Protein AF-A0A962NZP4-F1 (afdb_monomer_lite)

Sequence (155 aa):
MLINTSFAESTLFRHIELKGGISLDIPSHWNILSQASKDNIVTASESIYGTDNIIREKLLAVNATPNPTGAMISIAINGSSEFSQTDLKKATDADLKGVEKDVLNELRRLQDSGGVTVIKMQSARVERLNNKYALVLSYTRKGVNNPEIPWQVEL

Foldseek 3Di:
DDDPPPPPDDLQWDKDAWPPRDIDTDGNQWDKDDPVVQVVVVVVVCLQVPPPPWPKAWGTWIADPPPPHGDIDTDIDTPDDPDDQVCLVVDDQVNQVVVQVVVVVSQVVSVVSVGWAFPDWDGWHWDADPNTTDIKTWTWTADPVHRVDIDIDID

pLDDT: mean 85.95, std 14.17, range [36.06, 97.62]

Secondary structure (DSSP, 8-state):
----------TTEEEEEEGGGEEEEEETTSEEPPHHHHHHHHHHHHHHH---S--EEEEEEEE-SSSSTT-EEEEEEES--SS-HHHHHH--HHHHHHHHHHHHHHHHHGGGGT---EEEEPPPEEEEETTEEEEE-EEEE--SS-TTS-EEEE-

Radius of gyration: 18.53 Å; chains: 1; bounding box: 40×67×39 Å

Structure (mmCIF, N/CA/C/O backbone):
data_AF-A0A962NZP4-F1
#
_entry.id   AF-A0A962NZP4-F1
#
loop_
_atom_site.group_PDB
_atom_site.id
_atom_site.type_symbol
_atom_site.label_atom_id
_atom_site.label_alt_id
_atom_site.label_comp_id
_atom_site.label_asym_id
_atom_site.label_entity_id
_atom_site.label_seq_id
_atom_site.pdbx_PDB_ins_code
_atom_site.Cartn_x
_atom_site.Cartn_y
_atom_site.Cartn_z
_atom_site.occupancy
_atom_site.B_iso_or_equiv
_atom_site.auth_seq_id
_atom_site.auth_comp_id
_atom_site.auth_asym_id
_atom_site.auth_atom_id
_atom_site.pdbx_PDB_model_num
ATOM 1 N N . MET A 1 1 ? 12.854 -50.871 13.410 1.00 38.03 1 MET A N 1
ATOM 2 C CA . MET A 1 1 ? 13.687 -49.682 13.142 1.00 38.03 1 MET A CA 1
ATOM 3 C C . MET A 1 1 ? 12.725 -48.574 12.739 1.00 38.03 1 MET A C 1
ATOM 5 O O . MET A 1 1 ? 12.118 -48.676 11.683 1.00 38.03 1 MET A O 1
ATOM 9 N N . LEU A 1 2 ? 12.437 -47.643 13.652 1.00 36.06 2 LEU A N 1
ATOM 10 C CA . LEU A 1 2 ? 11.481 -46.555 13.428 1.00 36.06 2 LEU A CA 1
ATOM 11 C C . LEU A 1 2 ? 12.143 -45.511 12.529 1.00 36.06 2 LEU A C 1
ATOM 13 O O . LEU A 1 2 ? 13.206 -44.991 12.861 1.00 36.06 2 LEU A O 1
ATOM 17 N N . ILE A 1 3 ? 11.540 -45.263 11.371 1.00 41.66 3 ILE A N 1
ATOM 18 C CA . ILE A 1 3 ? 12.002 -44.268 10.410 1.00 41.66 3 ILE A CA 1
ATOM 19 C C . ILE A 1 3 ? 11.464 -42.925 10.909 1.00 41.66 3 ILE A C 1
ATOM 21 O O . ILE A 1 3 ? 10.280 -42.636 10.761 1.00 41.66 3 ILE A O 1
ATOM 25 N N . ASN A 1 4 ? 12.317 -42.125 11.548 1.00 46.81 4 ASN A N 1
ATOM 26 C CA . ASN A 1 4 ? 12.016 -40.723 11.825 1.00 46.81 4 ASN A CA 1
ATOM 27 C C . ASN A 1 4 ? 12.084 -39.948 10.503 1.00 46.81 4 ASN A C 1
ATOM 29 O O . ASN A 1 4 ? 13.116 -39.382 10.150 1.00 46.81 4 ASN A O 1
ATOM 33 N N . THR A 1 5 ? 10.988 -39.922 9.752 1.00 47.62 5 THR A N 1
ATOM 34 C CA . THR A 1 5 ? 10.771 -38.896 8.728 1.00 47.62 5 THR A CA 1
ATOM 35 C C . THR A 1 5 ? 10.468 -37.578 9.430 1.00 47.62 5 THR A C 1
ATOM 37 O O . THR A 1 5 ? 9.313 -37.261 9.704 1.00 47.62 5 THR A O 1
ATOM 40 N N . SER A 1 6 ? 11.512 -36.806 9.745 1.00 44.16 6 SER A N 1
ATOM 41 C CA . SER A 1 6 ? 11.347 -35.371 9.968 1.00 44.16 6 SER A CA 1
ATOM 42 C C . SER A 1 6 ? 10.932 -34.752 8.635 1.00 44.16 6 SER A C 1
ATOM 44 O O . SER A 1 6 ? 11.742 -34.651 7.710 1.00 44.16 6 SER A O 1
ATOM 46 N N . PHE A 1 7 ? 9.665 -34.374 8.503 1.00 46.66 7 PHE A N 1
ATOM 47 C CA . PHE A 1 7 ? 9.260 -33.464 7.441 1.00 46.66 7 PHE A CA 1
ATOM 48 C C . PHE A 1 7 ? 10.000 -32.149 7.690 1.00 46.66 7 PHE A C 1
ATOM 50 O O . PHE A 1 7 ? 9.802 -31.525 8.729 1.00 46.66 7 PHE A O 1
ATOM 57 N N . ALA A 1 8 ? 10.914 -31.785 6.790 1.00 47.44 8 ALA A N 1
ATOM 58 C CA . ALA A 1 8 ? 11.586 -30.497 6.837 1.00 47.44 8 ALA A CA 1
ATOM 59 C C . ALA A 1 8 ? 10.518 -29.395 6.866 1.00 47.44 8 ALA A C 1
ATOM 61 O O . ALA A 1 8 ? 9.667 -29.336 5.974 1.00 47.44 8 ALA A O 1
ATOM 62 N N . GLU A 1 9 ? 10.545 -28.558 7.904 1.00 49.62 9 GLU A N 1
ATOM 63 C CA . GLU A 1 9 ? 9.765 -27.325 7.953 1.00 49.62 9 GLU A CA 1
ATOM 64 C C . GLU A 1 9 ? 9.990 -26.548 6.655 1.00 49.62 9 GLU A C 1
ATOM 66 O O . GLU A 1 9 ? 11.109 -26.435 6.149 1.00 49.62 9 GLU A O 1
ATOM 71 N N . SER A 1 10 ? 8.897 -26.085 6.057 1.00 49.78 10 SER A N 1
ATOM 72 C CA . SER A 1 10 ? 8.896 -25.562 4.701 1.00 49.78 10 SER A CA 1
ATOM 73 C C . SER A 1 10 ? 9.863 -24.383 4.557 1.00 49.78 10 SER A C 1
ATOM 75 O O . SER A 1 10 ? 9.598 -23.293 5.058 1.00 49.78 10 SER A O 1
ATOM 77 N N . THR A 1 11 ? 10.926 -24.545 3.769 1.00 65.44 11 THR A N 1
ATOM 78 C CA . THR A 1 11 ? 11.858 -23.476 3.361 1.00 65.44 11 THR A CA 1
ATOM 79 C C . THR A 1 11 ? 11.221 -22.457 2.402 1.00 65.44 11 THR A C 1
ATOM 81 O O . THR A 1 11 ? 11.924 -21.769 1.661 1.00 65.44 11 THR A O 1
ATOM 84 N N . LEU A 1 12 ? 9.888 -22.393 2.337 1.00 87.75 12 LEU A N 1
ATOM 85 C CA . LEU A 1 12 ? 9.132 -21.605 1.362 1.00 87.75 12 LEU A CA 1
ATOM 86 C C . LEU A 1 12 ? 9.158 -20.114 1.685 1.00 87.75 12 LEU A C 1
ATOM 88 O O . LEU A 1 12 ? 9.176 -19.298 0.762 1.00 87.75 12 LEU A O 1
ATOM 92 N N . PHE A 1 13 ? 9.221 -19.783 2.972 1.00 91.50 13 PHE A N 1
ATOM 93 C CA . PHE A 1 13 ? 9.300 -18.420 3.469 1.00 91.50 13 PHE A CA 1
ATOM 94 C C . PHE A 1 13 ? 10.496 -18.259 4.403 1.00 91.50 13 PHE A C 1
ATOM 96 O O . PHE A 1 13 ? 10.894 -19.199 5.091 1.00 91.50 13 PHE A O 1
ATOM 103 N N . ARG A 1 14 ? 11.065 -17.055 4.418 1.00 93.06 14 ARG A N 1
ATOM 104 C CA . ARG A 1 14 ? 12.082 -16.636 5.377 1.00 93.06 14 ARG A CA 1
ATOM 105 C C . ARG A 1 14 ? 11.565 -15.452 6.177 1.00 93.06 14 ARG A C 1
ATOM 107 O O . ARG A 1 14 ? 10.978 -14.527 5.608 1.00 93.06 14 ARG A O 1
ATOM 114 N N . HIS A 1 15 ? 11.844 -15.487 7.470 1.00 94.69 15 HIS A N 1
ATOM 115 C CA . HIS A 1 15 ? 11.498 -14.418 8.387 1.00 94.69 15 HIS A CA 1
ATOM 116 C C . HIS A 1 15 ? 12.446 -13.231 8.220 1.00 94.69 15 HIS A C 1
ATOM 118 O O . HIS A 1 15 ? 13.662 -13.412 8.112 1.00 94.69 15 HIS A O 1
ATOM 124 N N . ILE A 1 16 ? 11.895 -12.021 8.204 1.00 94.50 16 ILE A N 1
ATOM 125 C CA . ILE A 1 16 ? 12.645 -10.769 8.168 1.00 94.50 16 ILE A CA 1
ATOM 126 C C . ILE A 1 16 ? 12.188 -9.898 9.327 1.00 94.50 16 ILE A C 1
ATOM 128 O O . ILE A 1 16 ? 11.008 -9.569 9.447 1.00 94.50 16 ILE A O 1
ATOM 132 N N . GLU A 1 17 ? 13.154 -9.464 10.127 1.00 94.56 17 GLU A N 1
ATOM 133 C CA . GLU A 1 17 ? 12.965 -8.438 11.143 1.00 94.56 17 GLU A CA 1
ATOM 134 C C . GLU A 1 17 ? 13.473 -7.098 10.615 1.00 94.56 17 GLU A C 1
ATOM 136 O O . GLU A 1 17 ? 14.559 -6.987 10.041 1.00 94.56 17 GLU A O 1
ATOM 141 N N . LEU A 1 18 ? 12.665 -6.064 10.800 1.00 92.38 18 LEU A N 1
ATOM 142 C CA . LEU A 1 18 ? 12.958 -4.692 10.430 1.00 92.38 18 LEU A CA 1
ATOM 143 C C . LEU A 1 18 ? 12.925 -3.816 11.682 1.00 92.38 18 LEU A C 1
ATOM 145 O O . LEU A 1 18 ? 12.390 -4.168 12.737 1.00 92.38 18 LEU A O 1
ATOM 149 N N . LYS A 1 19 ? 13.486 -2.615 11.561 1.00 88.31 19 LYS A N 1
ATOM 150 C CA . LYS A 1 19 ? 13.445 -1.633 12.643 1.00 88.31 19 LYS A CA 1
ATOM 151 C C . LYS A 1 19 ? 12.007 -1.271 13.038 1.00 88.31 19 LYS A C 1
ATOM 153 O O . LYS A 1 19 ? 11.077 -1.373 12.241 1.00 88.31 19 LYS A O 1
ATOM 158 N N . GLY A 1 20 ? 11.845 -0.791 14.270 1.00 84.38 20 GLY A N 1
ATOM 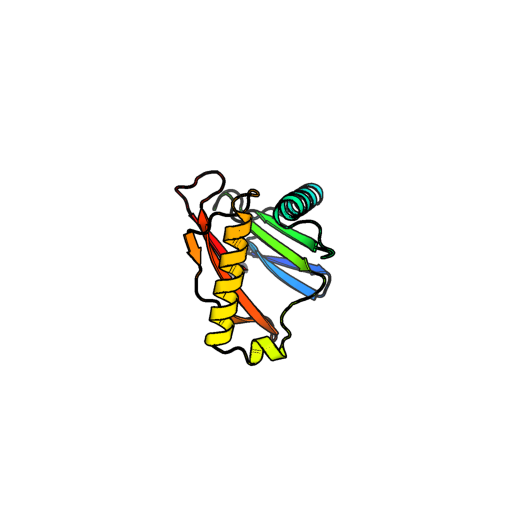159 C CA . GLY A 1 20 ? 10.534 -0.403 14.800 1.00 84.38 20 GLY A CA 1
ATOM 160 C C . GLY A 1 20 ? 9.642 -1.58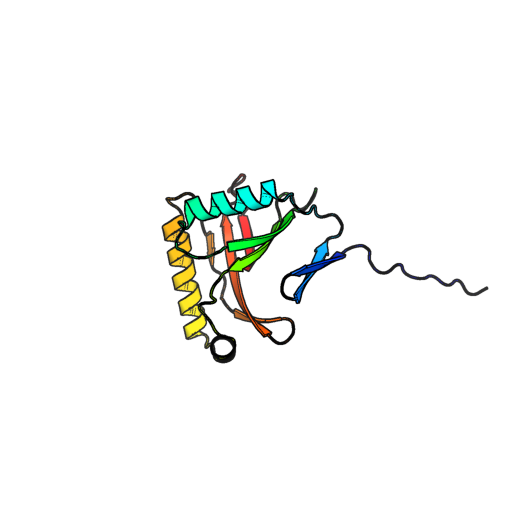9 15.181 1.00 84.38 20 GLY A C 1
ATOM 161 O O . GLY A 1 20 ? 8.439 -1.406 15.333 1.00 84.38 20 GLY A O 1
ATOM 162 N N . GLY A 1 21 ? 10.214 -2.790 15.331 1.00 86.00 21 GLY A N 1
ATOM 163 C CA . GLY A 1 21 ? 9.475 -3.997 15.711 1.00 86.00 21 GLY A CA 1
ATOM 164 C C . GLY A 1 21 ? 8.595 -4.563 14.595 1.00 86.00 21 GLY A C 1
ATOM 165 O O . GLY A 1 21 ? 7.671 -5.320 14.879 1.00 86.00 21 GLY A O 1
ATOM 166 N N . ILE A 1 22 ? 8.848 -4.178 13.340 1.00 89.81 22 ILE A N 1
ATOM 167 C CA . ILE A 1 22 ? 8.149 -4.717 12.173 1.00 89.81 22 ILE A CA 1
ATOM 168 C C . ILE A 1 22 ? 8.804 -6.043 11.802 1.00 89.81 22 ILE A C 1
ATOM 170 O O . ILE A 1 22 ? 10.019 -6.107 11.637 1.00 89.81 22 ILE A O 1
ATOM 174 N N . SER A 1 23 ? 8.002 -7.082 11.608 1.00 92.50 23 SER A N 1
ATOM 175 C CA . SER A 1 23 ? 8.472 -8.354 11.076 1.00 92.50 23 SER A CA 1
ATOM 176 C C . SER A 1 23 ? 7.487 -8.929 10.069 1.00 92.50 23 SER A C 1
ATOM 178 O O . SER A 1 23 ? 6.291 -8.628 10.103 1.00 92.50 23 SER A O 1
ATOM 180 N N . LEU A 1 24 ? 8.009 -9.711 9.128 1.00 93.31 24 LEU A N 1
ATOM 181 C CA . LEU A 1 24 ? 7.224 -10.371 8.094 1.00 93.31 24 LEU A CA 1
ATOM 182 C C . LEU A 1 24 ? 7.945 -11.595 7.542 1.00 93.31 24 LEU A C 1
ATOM 184 O O . LEU A 1 24 ? 9.174 -11.637 7.485 1.00 93.31 24 LEU A O 1
ATOM 188 N N . ASP A 1 25 ? 7.157 -12.535 7.040 1.00 93.75 25 ASP A N 1
ATOM 189 C CA . ASP A 1 25 ? 7.650 -13.659 6.261 1.00 93.75 25 ASP A CA 1
ATOM 190 C C . ASP A 1 25 ? 7.545 -13.327 4.770 1.00 93.75 25 ASP A C 1
ATOM 192 O O . ASP A 1 25 ? 6.486 -12.945 4.269 1.00 93.75 25 ASP A O 1
ATOM 196 N N . ILE A 1 26 ? 8.655 -13.463 4.045 1.00 92.62 26 ILE A N 1
ATOM 197 C CA . ILE A 1 26 ? 8.704 -13.288 2.586 1.00 92.62 26 ILE A CA 1
ATOM 198 C C . ILE A 1 26 ? 9.095 -14.602 1.920 1.00 92.62 26 ILE A C 1
ATOM 200 O O . ILE A 1 26 ? 9.834 -15.380 2.526 1.00 92.62 26 ILE A O 1
ATOM 204 N N . PRO A 1 27 ? 8.678 -14.870 0.671 1.00 91.88 27 PRO A N 1
ATOM 205 C CA . PRO A 1 27 ? 9.110 -16.081 -0.006 1.00 91.88 27 PRO A CA 1
ATOM 206 C C . PRO A 1 27 ? 10.639 -16.140 -0.095 1.00 91.88 27 PRO A C 1
ATOM 208 O O . PRO A 1 27 ? 11.293 -15.179 -0.506 1.00 91.88 27 PRO A O 1
ATOM 211 N N . SER A 1 28 ? 11.225 -17.276 0.276 1.00 90.81 28 SER A N 1
ATOM 212 C CA . SER A 1 28 ? 12.679 -17.406 0.468 1.00 90.81 28 SER A CA 1
ATOM 213 C C . SER A 1 28 ? 13.496 -17.123 -0.793 1.00 90.81 28 SER A C 1
ATOM 215 O O . SER A 1 28 ? 14.649 -16.706 -0.706 1.00 90.81 28 SER A O 1
ATOM 217 N N . HIS A 1 29 ? 12.890 -17.344 -1.962 1.00 88.25 29 HIS A N 1
ATOM 218 C CA . HIS A 1 29 ? 13.492 -17.170 -3.284 1.00 88.25 29 HIS A CA 1
ATOM 219 C C . HIS A 1 29 ? 13.377 -15.737 -3.832 1.00 88.25 29 HIS A C 1
ATOM 221 O O . HIS A 1 29 ? 13.861 -15.463 -4.929 1.00 88.25 29 HIS A O 1
ATOM 227 N N . TRP A 1 30 ? 12.717 -14.824 -3.114 1.00 92.12 30 TRP A N 1
ATOM 228 C CA . TRP A 1 30 ? 12.620 -13.428 -3.530 1.00 92.12 30 TRP A CA 1
ATOM 229 C C . TRP A 1 30 ? 13.892 -12.661 -3.172 1.00 92.12 30 TRP A C 1
ATOM 231 O O . TRP A 1 30 ? 14.533 -12.903 -2.144 1.00 92.12 30 TRP A O 1
ATOM 241 N N . ASN A 1 31 ? 14.250 -11.690 -4.005 1.00 92.19 31 ASN A N 1
ATOM 242 C CA . ASN A 1 31 ? 15.473 -10.913 -3.847 1.00 92.19 31 ASN A CA 1
ATOM 243 C C . ASN A 1 31 ? 15.192 -9.596 -3.129 1.00 92.19 31 ASN A C 1
ATOM 245 O O . ASN A 1 31 ? 14.402 -8.780 -3.606 1.00 92.19 31 ASN A O 1
ATOM 249 N N . ILE A 1 32 ? 15.864 -9.380 -1.995 1.00 93.12 32 ILE A N 1
ATOM 250 C CA . ILE A 1 32 ? 15.862 -8.085 -1.308 1.00 93.12 32 ILE A CA 1
ATOM 251 C C . ILE A 1 32 ? 16.681 -7.109 -2.151 1.00 93.12 32 ILE A C 1
ATOM 253 O O . ILE A 1 32 ? 17.806 -7.412 -2.548 1.00 93.12 32 ILE A O 1
ATOM 257 N N . LEU A 1 33 ? 16.107 -5.945 -2.436 1.00 93.69 33 LEU A N 1
ATOM 258 C CA . LEU A 1 33 ? 16.756 -4.923 -3.244 1.00 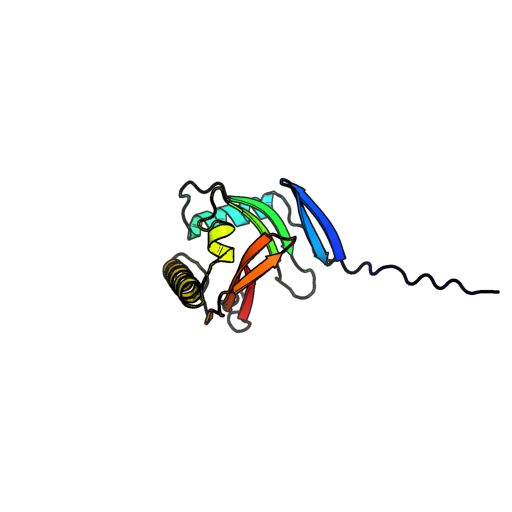93.69 33 LEU A CA 1
ATOM 259 C C . LEU A 1 33 ? 17.849 -4.192 -2.455 1.00 93.69 33 LEU A C 1
ATOM 261 O O . LEU A 1 33 ? 17.756 -4.017 -1.237 1.00 93.69 33 LEU A O 1
ATOM 265 N N . SER A 1 34 ? 18.877 -3.734 -3.172 1.00 94.00 34 SER A N 1
ATOM 266 C CA . SER A 1 34 ? 19.964 -2.937 -2.599 1.00 94.00 34 SER A CA 1
ATOM 267 C C . SER A 1 34 ? 19.458 -1.588 -2.075 1.00 94.00 34 SER A C 1
ATOM 269 O O . SER A 1 34 ? 18.384 -1.118 -2.460 1.00 94.00 34 SER A O 1
ATOM 271 N N . GLN A 1 35 ? 20.252 -0.926 -1.228 1.00 91.69 35 GLN A N 1
ATOM 272 C CA . GLN A 1 35 ? 19.911 0.414 -0.745 1.00 91.69 35 GLN A CA 1
ATOM 273 C C . GLN A 1 35 ? 19.740 1.408 -1.903 1.00 91.69 35 GLN A C 1
ATOM 275 O O . GLN A 1 35 ? 18.707 2.060 -1.971 1.00 91.69 35 GLN A O 1
ATOM 280 N N . ALA A 1 36 ? 20.655 1.413 -2.878 1.00 93.38 36 ALA A N 1
ATOM 281 C CA . ALA A 1 36 ? 20.551 2.264 -4.066 1.00 93.38 36 ALA A CA 1
ATOM 282 C C . ALA A 1 36 ? 19.245 2.037 -4.853 1.00 93.38 36 ALA A C 1
ATOM 284 O O . ALA A 1 36 ? 18.617 2.984 -5.319 1.00 93.38 36 ALA A O 1
ATOM 285 N N . SER A 1 37 ? 18.788 0.786 -4.978 1.00 92.38 37 SER A N 1
ATOM 286 C CA . SER A 1 37 ? 17.494 0.497 -5.605 1.00 92.38 37 SER A CA 1
ATOM 287 C C . SER A 1 37 ? 16.318 1.034 -4.787 1.00 92.38 37 SER A C 1
ATOM 289 O O . SER A 1 37 ? 15.361 1.540 -5.368 1.00 92.38 37 SER A O 1
ATOM 291 N N . LYS A 1 38 ? 16.375 0.947 -3.452 1.00 91.75 38 LYS A N 1
ATOM 292 C CA . LYS A 1 38 ? 15.351 1.526 -2.570 1.00 91.75 38 LYS A CA 1
ATOM 293 C C . LYS A 1 38 ? 15.325 3.053 -2.660 1.00 91.75 38 LYS A C 1
ATOM 295 O O . LYS A 1 38 ? 14.234 3.609 -2.749 1.00 91.75 38 LYS A O 1
ATOM 300 N N . ASP A 1 39 ? 16.486 3.701 -2.708 1.00 90.19 39 ASP A N 1
ATOM 301 C CA . ASP A 1 39 ? 16.606 5.157 -2.845 1.00 90.19 39 ASP A CA 1
ATOM 302 C C . ASP A 1 39 ? 15.997 5.624 -4.174 1.00 90.19 39 ASP A C 1
ATOM 304 O O . ASP A 1 39 ? 15.160 6.521 -4.189 1.00 90.19 39 ASP A O 1
ATOM 308 N N . ASN A 1 40 ? 16.281 4.918 -5.274 1.00 89.69 40 ASN A N 1
ATOM 309 C CA . ASN A 1 40 ? 15.664 5.201 -6.573 1.00 89.69 40 ASN A CA 1
ATOM 310 C C . ASN A 1 40 ? 14.130 5.072 -6.545 1.00 89.69 40 ASN A C 1
ATOM 312 O O . ASN A 1 40 ? 13.434 5.867 -7.174 1.00 89.69 40 ASN A O 1
ATOM 316 N N . ILE A 1 41 ? 13.582 4.090 -5.816 1.00 88.44 41 ILE A N 1
ATOM 317 C CA . ILE A 1 41 ? 12.126 3.946 -5.636 1.00 88.44 41 ILE A CA 1
ATOM 318 C C . ILE A 1 41 ? 11.552 5.141 -4.863 1.00 88.44 41 ILE A C 1
ATOM 320 O O . ILE A 1 41 ? 10.461 5.614 -5.193 1.00 88.44 41 ILE A O 1
ATOM 324 N N . VAL A 1 42 ? 12.258 5.622 -3.835 1.00 88.50 42 VAL A N 1
ATOM 325 C CA . VAL A 1 42 ? 11.851 6.808 -3.068 1.00 88.50 42 VAL A CA 1
ATOM 326 C C . VAL A 1 42 ? 11.864 8.043 -3.966 1.00 88.50 42 VAL A C 1
ATOM 328 O O . VAL A 1 42 ? 10.819 8.672 -4.101 1.00 88.50 42 VAL A O 1
ATOM 331 N N . THR A 1 43 ? 12.957 8.314 -4.680 1.00 88.25 43 THR A N 1
ATOM 332 C CA . THR A 1 43 ? 13.069 9.458 -5.602 1.00 88.25 43 THR A CA 1
ATOM 333 C C . THR A 1 43 ? 12.010 9.433 -6.707 1.00 88.25 43 THR A C 1
ATOM 335 O O . THR A 1 43 ? 11.401 10.459 -7.020 1.00 88.25 43 THR A O 1
ATOM 338 N N . ALA A 1 44 ? 11.731 8.259 -7.284 1.00 86.38 44 ALA A N 1
ATOM 339 C CA . ALA A 1 44 ? 10.655 8.108 -8.262 1.00 86.38 44 ALA A CA 1
ATOM 340 C C . ALA A 1 44 ? 9.281 8.415 -7.642 1.00 86.38 44 ALA A C 1
ATOM 342 O O . ALA A 1 44 ? 8.444 9.055 -8.273 1.00 86.38 44 ALA A O 1
ATOM 343 N N . SER A 1 45 ? 9.057 8.002 -6.391 1.00 84.44 45 SER A N 1
ATOM 344 C CA . SER A 1 45 ? 7.818 8.307 -5.670 1.00 84.44 45 SER A CA 1
ATOM 345 C C . SER A 1 45 ? 7.693 9.805 -5.373 1.00 84.44 45 SER A C 1
ATOM 347 O O . SER A 1 45 ? 6.628 10.373 -5.578 1.00 84.44 45 SER A O 1
ATOM 349 N N . GLU A 1 46 ? 8.762 10.461 -4.931 1.00 86.69 46 GLU A N 1
ATOM 350 C CA . GLU A 1 46 ? 8.789 11.907 -4.655 1.00 86.69 46 GLU A CA 1
ATOM 351 C C . GLU A 1 46 ? 8.548 12.742 -5.915 1.00 86.69 46 GLU A C 1
ATOM 353 O O . GLU A 1 46 ? 7.882 13.771 -5.856 1.00 86.69 46 GLU A O 1
ATOM 358 N N . SER A 1 47 ? 9.008 12.268 -7.074 1.00 85.62 47 SER A N 1
ATOM 359 C CA . SER A 1 47 ? 8.744 12.927 -8.360 1.00 85.62 47 SER A CA 1
ATOM 360 C C . SER A 1 47 ? 7.255 12.918 -8.736 1.00 85.62 47 SER A C 1
ATOM 362 O O . SER A 1 47 ? 6.799 13.815 -9.437 1.00 85.62 47 SER A O 1
ATOM 364 N N . ILE A 1 48 ? 6.497 11.918 -8.268 1.00 84.19 48 ILE A N 1
ATOM 365 C CA . ILE A 1 48 ? 5.057 11.780 -8.533 1.00 84.19 48 ILE A CA 1
ATOM 366 C C . ILE A 1 48 ? 4.238 12.511 -7.463 1.00 84.19 48 ILE A C 1
ATOM 368 O O . ILE A 1 48 ? 3.352 13.294 -7.792 1.00 84.19 48 ILE A O 1
ATOM 372 N N . TYR A 1 49 ? 4.518 12.244 -6.185 1.00 78.38 49 TYR A N 1
ATOM 373 C CA . TYR A 1 49 ? 3.717 12.721 -5.051 1.00 78.38 49 TYR A CA 1
ATOM 374 C C . TYR A 1 49 ? 4.152 14.095 -4.517 1.00 78.38 49 TYR A C 1
ATOM 376 O O . TYR A 1 49 ? 3.444 14.666 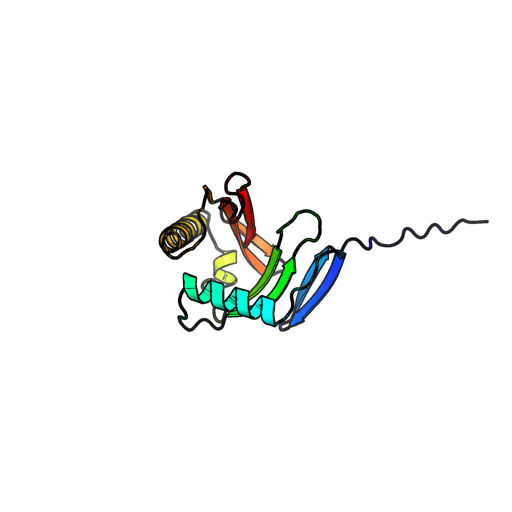-3.693 1.00 78.38 49 TYR A O 1
ATOM 384 N N . GLY A 1 50 ? 5.297 14.620 -4.957 1.00 75.81 50 GLY A N 1
ATOM 385 C CA . GLY A 1 50 ? 5.940 15.781 -4.347 1.00 75.81 50 GLY A CA 1
ATOM 386 C C . GLY A 1 50 ? 6.762 15.419 -3.105 1.00 75.81 50 GLY A C 1
ATOM 387 O O . GLY A 1 50 ? 6.694 14.307 -2.575 1.00 75.81 50 GLY A O 1
ATOM 388 N N . THR A 1 51 ? 7.562 16.380 -2.641 1.00 66.19 51 THR A N 1
ATOM 389 C CA . THR A 1 51 ? 8.473 16.240 -1.490 1.00 66.19 51 THR A CA 1
ATOM 390 C C . THR A 1 51 ? 7.869 16.757 -0.183 1.00 66.19 51 THR A C 1
ATOM 392 O O . THR A 1 51 ? 8.615 17.041 0.752 1.00 66.19 51 THR A O 1
ATOM 395 N N . ASP A 1 52 ? 6.550 16.959 -0.119 1.00 59.72 52 ASP A N 1
ATOM 396 C CA . ASP A 1 52 ? 5.876 17.605 1.012 1.00 59.72 52 ASP A CA 1
ATOM 397 C C . ASP A 1 52 ? 6.137 16.842 2.317 1.00 59.72 52 ASP A C 1
ATOM 399 O O . ASP A 1 52 ? 5.453 15.862 2.578 1.00 59.72 52 ASP A O 1
ATOM 403 N N . ASN A 1 53 ? 7.145 17.284 3.089 1.00 48.94 53 ASN A N 1
ATOM 404 C CA . ASN A 1 53 ? 7.538 17.016 4.491 1.00 48.94 53 ASN A CA 1
ATOM 405 C C . ASN A 1 53 ? 7.296 15.624 5.116 1.00 48.94 53 ASN A C 1
ATOM 407 O O . ASN A 1 53 ? 7.495 15.435 6.317 1.00 48.94 53 ASN A O 1
ATOM 411 N N . ILE A 1 54 ? 6.916 14.623 4.337 1.00 57.09 54 ILE A N 1
ATOM 412 C CA . ILE A 1 54 ? 6.712 13.257 4.776 1.00 57.09 54 ILE A CA 1
ATOM 413 C C . ILE A 1 54 ? 8.060 12.578 4.610 1.00 57.09 54 ILE A C 1
ATOM 415 O O . ILE A 1 54 ? 8.458 12.208 3.508 1.00 57.09 54 ILE A O 1
ATOM 419 N N . ILE A 1 55 ? 8.765 12.399 5.725 1.00 57.00 55 ILE A N 1
ATOM 420 C CA . ILE A 1 55 ? 9.915 11.498 5.782 1.00 57.00 55 ILE A CA 1
ATOM 421 C C . ILE A 1 55 ? 9.388 10.102 5.428 1.00 57.00 55 ILE A C 1
ATOM 423 O O . ILE A 1 55 ? 8.681 9.482 6.227 1.00 57.00 55 ILE A O 1
ATOM 427 N N . ARG A 1 56 ? 9.680 9.646 4.205 1.00 74.31 56 ARG A N 1
ATOM 428 C CA . ARG A 1 56 ? 9.359 8.302 3.716 1.00 74.31 56 ARG A CA 1
ATOM 429 C C . ARG A 1 56 ? 10.609 7.456 3.812 1.00 74.31 56 ARG A C 1
ATOM 431 O O . ARG A 1 56 ? 11.491 7.526 2.962 1.00 74.31 56 ARG A O 1
ATOM 438 N N . GLU A 1 57 ? 10.688 6.625 4.836 1.00 85.25 57 GLU A N 1
ATOM 439 C CA . GLU A 1 57 ? 11.810 5.708 4.950 1.00 85.25 57 GLU A CA 1
ATOM 440 C C . GLU A 1 57 ? 11.455 4.343 4.372 1.00 85.25 57 GLU A C 1
ATOM 442 O O . GLU A 1 57 ? 10.610 3.631 4.916 1.00 85.25 57 GLU A O 1
ATOM 447 N N . LYS A 1 58 ? 12.125 3.945 3.283 1.00 89.75 58 LYS A N 1
ATOM 448 C CA . LYS A 1 58 ? 11.955 2.620 2.673 1.00 89.75 58 LYS A CA 1
ATOM 449 C C . LYS A 1 58 ? 12.817 1.576 3.394 1.00 89.75 58 LYS A C 1
ATOM 451 O O . LYS A 1 58 ? 14.011 1.422 3.123 1.00 89.75 58 LYS A O 1
ATOM 456 N N . LEU A 1 59 ? 12.190 0.811 4.285 1.00 91.56 59 LEU A N 1
ATOM 457 C CA . LEU A 1 59 ? 12.865 -0.240 5.052 1.00 91.56 59 LEU A CA 1
ATOM 458 C C . LEU A 1 59 ? 13.181 -1.453 4.185 1.00 91.56 59 LEU A C 1
ATOM 460 O O . LEU A 1 59 ? 14.296 -1.975 4.214 1.00 91.56 59 LEU A O 1
ATOM 464 N N . LEU A 1 60 ? 12.205 -1.862 3.377 1.00 94.25 60 LEU A N 1
ATOM 465 C CA . LEU A 1 60 ? 12.275 -3.084 2.596 1.00 94.25 60 LEU A CA 1
ATOM 466 C C . LEU A 1 60 ? 11.678 -2.870 1.207 1.00 94.25 60 LEU A C 1
ATOM 468 O O . LEU A 1 60 ? 10.638 -2.231 1.052 1.00 94.25 60 LEU A O 1
ATOM 472 N N . ALA A 1 61 ? 12.325 -3.457 0.210 1.00 93.69 61 ALA A N 1
ATOM 473 C CA . ALA A 1 61 ? 11.740 -3.745 -1.087 1.00 93.69 61 ALA A CA 1
ATOM 474 C C . ALA A 1 61 ? 12.266 -5.113 -1.525 1.00 93.69 61 ALA A C 1
ATOM 476 O O . ALA A 1 61 ? 13.471 -5.363 -1.450 1.00 93.69 61 ALA A O 1
ATOM 477 N N . VAL A 1 62 ? 11.368 -6.006 -1.923 1.00 93.62 62 VAL A N 1
ATOM 478 C CA . VAL A 1 62 ? 11.694 -7.378 -2.314 1.00 93.62 62 VAL A CA 1
ATOM 479 C C . VAL A 1 62 ? 10.955 -7.699 -3.595 1.00 93.62 62 VAL A C 1
ATOM 481 O O . VAL A 1 62 ? 9.742 -7.514 -3.638 1.00 93.62 62 VAL A O 1
ATOM 484 N N . ASN A 1 63 ? 11.664 -8.209 -4.597 1.00 91.38 63 ASN A N 1
ATOM 485 C CA . ASN A 1 63 ? 11.070 -8.609 -5.866 1.00 91.38 63 ASN A CA 1
ATOM 486 C C . ASN A 1 63 ? 11.058 -10.126 -6.021 1.00 91.38 63 ASN A C 1
ATOM 488 O O . ASN A 1 63 ? 12.015 -10.821 -5.666 1.00 91.38 63 ASN A O 1
ATOM 492 N N . ALA A 1 64 ? 9.993 -10.620 -6.632 1.00 88.44 64 ALA A N 1
ATOM 493 C CA . ALA A 1 64 ? 9.892 -11.988 -7.090 1.00 88.44 64 ALA A CA 1
ATOM 494 C C . ALA A 1 64 ? 10.876 -12.268 -8.234 1.00 88.44 64 ALA A C 1
ATOM 496 O O . ALA A 1 64 ? 10.961 -11.520 -9.212 1.00 88.44 64 ALA A O 1
ATOM 497 N N . THR A 1 65 ? 11.594 -13.386 -8.124 1.00 74.75 65 THR A N 1
ATOM 498 C CA . THR A 1 65 ? 12.506 -13.892 -9.155 1.00 74.75 65 THR A CA 1
ATOM 499 C C . THR A 1 65 ? 12.476 -15.421 -9.196 1.00 74.75 65 THR A C 1
ATOM 501 O O . THR A 1 65 ? 12.704 -16.033 -8.156 1.00 74.75 65 THR A O 1
ATOM 504 N N . PRO A 1 66 ? 12.265 -16.073 -10.355 1.00 65.69 66 PRO A N 1
ATOM 505 C CA . PRO A 1 66 ? 11.860 -15.507 -11.647 1.00 65.69 66 PRO A CA 1
ATOM 506 C C . PRO A 1 66 ? 10.336 -15.316 -11.793 1.00 65.69 66 PRO A C 1
ATOM 508 O O . PRO A 1 66 ? 9.906 -14.545 -12.646 1.00 65.69 66 PRO A O 1
ATOM 511 N N . ASN A 1 67 ? 9.518 -15.996 -10.982 1.00 62.03 67 ASN A N 1
ATOM 512 C CA . ASN A 1 67 ? 8.060 -16.059 -11.126 1.00 62.03 67 ASN A CA 1
ATOM 513 C C . ASN A 1 67 ? 7.364 -15.774 -9.780 1.00 62.03 67 ASN A C 1
ATOM 515 O O . ASN A 1 67 ? 7.758 -16.392 -8.790 1.00 62.03 67 ASN A O 1
ATOM 519 N N . PRO A 1 68 ? 6.332 -14.911 -9.715 1.00 68.81 68 PRO A N 1
ATOM 520 C CA . PRO A 1 68 ? 5.813 -14.038 -10.777 1.00 68.81 68 PRO A CA 1
ATOM 521 C C . PRO A 1 68 ? 6.743 -12.863 -11.074 1.00 68.81 68 PRO A C 1
ATOM 523 O O . PRO A 1 68 ? 7.096 -12.105 -10.180 1.00 68.81 68 PRO A O 1
ATOM 526 N N . THR A 1 69 ? 7.141 -12.684 -12.336 1.00 74.38 69 THR A N 1
ATOM 527 C CA . THR A 1 69 ? 8.048 -11.591 -12.706 1.00 74.38 69 THR A CA 1
ATOM 528 C C . THR A 1 69 ? 7.425 -10.240 -12.361 1.00 74.38 69 THR A C 1
ATOM 530 O O . THR A 1 69 ? 6.336 -9.905 -12.822 1.00 74.38 69 THR A O 1
ATOM 533 N N . GLY A 1 70 ? 8.146 -9.455 -11.564 1.00 77.00 70 GLY A N 1
ATOM 534 C CA . GLY A 1 70 ? 7.781 -8.085 -11.225 1.00 77.00 70 GLY A CA 1
ATOM 535 C C . GLY A 1 70 ? 6.977 -7.920 -9.934 1.00 77.00 70 GLY A C 1
ATOM 536 O O . GLY A 1 70 ? 6.920 -6.798 -9.434 1.00 77.00 70 GLY A O 1
ATOM 537 N N . ALA A 1 71 ? 6.415 -8.981 -9.344 1.00 87.12 71 ALA A N 1
ATOM 538 C CA . ALA A 1 71 ? 5.743 -8.838 -8.053 1.00 87.12 71 ALA A CA 1
ATOM 539 C C . ALA A 1 71 ? 6.718 -8.307 -6.995 1.00 87.12 71 ALA A C 1
ATOM 541 O O . ALA A 1 71 ? 7.873 -8.733 -6.935 1.00 87.12 71 ALA A O 1
ATOM 542 N N . MET A 1 72 ? 6.242 -7.368 -6.180 1.00 91.31 72 MET A N 1
ATOM 543 C CA . MET A 1 72 ? 7.056 -6.665 -5.199 1.00 91.31 72 MET A CA 1
ATOM 544 C C . MET A 1 72 ? 6.318 -6.576 -3.867 1.00 91.31 72 MET A C 1
ATOM 546 O O . MET A 1 72 ? 5.137 -6.241 -3.836 1.00 91.31 72 MET A O 1
ATOM 550 N N . ILE A 1 73 ? 7.042 -6.800 -2.773 1.00 92.81 73 ILE A N 1
ATOM 551 C CA . ILE A 1 73 ? 6.639 -6.396 -1.423 1.00 92.81 73 ILE A CA 1
ATOM 552 C C . ILE A 1 73 ? 7.519 -5.213 -1.037 1.00 92.81 73 ILE A C 1
ATOM 554 O O . ILE A 1 73 ? 8.741 -5.279 -1.176 1.00 92.81 73 ILE A O 1
ATOM 558 N N . SER A 1 74 ? 6.922 -4.127 -0.546 1.00 92.62 74 SER A N 1
ATOM 559 C CA . SER A 1 74 ? 7.687 -2.989 -0.037 1.00 92.62 74 SER A CA 1
ATOM 560 C C . SER A 1 74 ? 7.128 -2.494 1.286 1.00 92.62 74 SER A C 1
ATOM 562 O O . SER A 1 74 ? 5.915 -2.392 1.432 1.00 92.62 74 SER A O 1
ATOM 564 N N . ILE A 1 75 ? 8.016 -2.155 2.218 1.00 91.56 75 ILE A N 1
ATOM 565 C CA . ILE A 1 75 ? 7.665 -1.586 3.519 1.00 91.56 75 ILE A CA 1
ATOM 566 C C . ILE A 1 75 ? 8.306 -0.214 3.621 1.00 91.56 75 ILE A C 1
ATOM 568 O O . ILE A 1 75 ? 9.517 -0.064 3.420 1.00 91.56 75 ILE A O 1
ATOM 572 N N . ALA A 1 76 ? 7.485 0.777 3.949 1.00 88.88 76 ALA A N 1
ATOM 573 C CA . ALA A 1 76 ? 7.929 2.121 4.261 1.00 88.88 76 ALA A CA 1
ATOM 574 C C . ALA A 1 76 ? 7.290 2.613 5.561 1.00 88.88 76 ALA A C 1
ATOM 576 O O . ALA A 1 76 ? 6.161 2.243 5.875 1.00 88.88 76 ALA A O 1
ATOM 577 N N . ILE A 1 77 ? 8.017 3.453 6.294 1.00 86.00 77 ILE A N 1
ATOM 578 C CA . ILE A 1 77 ? 7.475 4.216 7.419 1.00 86.00 77 ILE A CA 1
ATOM 579 C C . ILE A 1 77 ? 7.264 5.653 6.949 1.00 86.00 77 ILE A C 1
ATOM 581 O O . ILE A 1 77 ? 8.185 6.266 6.407 1.00 86.00 77 ILE A O 1
ATOM 585 N N . ASN A 1 78 ? 6.058 6.168 7.189 1.00 81.81 78 ASN A N 1
ATOM 586 C CA . ASN A 1 78 ? 5.687 7.559 6.950 1.00 81.81 78 ASN A CA 1
ATOM 587 C C . ASN A 1 78 ? 5.506 8.276 8.299 1.00 81.81 78 ASN A C 1
ATOM 589 O O . ASN A 1 78 ? 5.017 7.677 9.257 1.00 81.81 78 ASN A O 1
ATOM 593 N N . GLY A 1 79 ? 5.902 9.551 8.373 1.00 67.00 79 GLY A N 1
ATOM 594 C CA . GLY A 1 79 ? 5.994 10.316 9.627 1.00 67.00 79 GLY A CA 1
ATOM 595 C C . GLY A 1 79 ? 4.685 10.552 10.396 1.00 67.00 79 GLY A C 1
ATOM 596 O O . GLY A 1 79 ? 4.732 10.744 11.609 1.00 67.00 79 GLY A O 1
ATOM 597 N N . SER A 1 80 ? 3.520 10.497 9.746 1.00 68.62 80 SER A N 1
ATOM 598 C CA . SER A 1 80 ? 2.217 10.567 10.421 1.00 68.62 80 SER A CA 1
ATOM 599 C C . SER A 1 80 ? 1.173 9.723 9.696 1.00 68.62 80 SER A C 1
ATOM 601 O O . SER A 1 80 ? 1.063 9.787 8.474 1.00 68.62 80 SER A O 1
ATOM 603 N N . SER A 1 81 ? 0.397 8.949 10.458 1.00 73.50 81 SER A N 1
ATOM 604 C CA . SER A 1 81 ? -0.820 8.299 9.962 1.00 73.50 81 SER A CA 1
ATOM 605 C C . SER A 1 81 ? -1.982 9.276 10.077 1.00 73.50 81 SER A C 1
ATOM 607 O O . SER A 1 81 ? -2.152 9.898 11.125 1.00 73.50 81 SER A O 1
ATOM 609 N N . GLU A 1 82 ? -2.797 9.375 9.032 1.00 80.12 82 GLU A N 1
ATOM 610 C CA . GLU A 1 82 ? -4.041 10.157 9.043 1.00 80.12 82 GLU A CA 1
ATOM 611 C C . GLU A 1 82 ? -5.110 9.528 9.950 1.00 80.12 82 GLU A C 1
ATOM 613 O O . GLU A 1 82 ? -6.016 10.213 10.415 1.00 80.12 82 GLU A O 1
ATOM 618 N N . PHE A 1 83 ? -4.971 8.232 10.253 1.00 89.56 83 PHE A N 1
ATOM 619 C CA . PHE A 1 83 ? -5.923 7.464 11.051 1.00 89.56 83 PHE A CA 1
ATOM 620 C C . PHE A 1 83 ? -5.275 6.917 12.323 1.00 89.56 83 PHE A C 1
ATOM 622 O O . PHE A 1 83 ? -4.200 6.304 12.280 1.00 89.56 83 PHE A O 1
ATOM 629 N N . SER A 1 84 ? -5.949 7.078 13.463 1.00 93.38 84 SER A N 1
ATOM 630 C CA . SER A 1 84 ? -5.568 6.422 14.713 1.00 93.38 84 SER A CA 1
ATOM 631 C C . SER A 1 84 ? -6.164 5.012 14.819 1.00 93.38 84 SER A C 1
ATOM 633 O O . SER A 1 84 ? -7.123 4.650 14.140 1.00 93.38 84 SER A O 1
ATOM 635 N N . GLN A 1 85 ? -5.646 4.202 15.746 1.00 95.00 85 GLN A N 1
ATOM 636 C CA . GLN A 1 85 ? -6.220 2.882 16.052 1.00 95.00 85 GLN A CA 1
ATOM 637 C C . GLN A 1 85 ? -7.673 2.964 16.546 1.00 95.00 85 GLN A C 1
ATOM 639 O O . GLN A 1 85 ? -8.445 2.028 16.346 1.00 95.00 85 GLN A O 1
ATOM 644 N N . THR A 1 86 ? -8.046 4.068 17.200 1.00 95.75 86 THR A N 1
ATOM 645 C CA . THR A 1 86 ? -9.422 4.299 17.655 1.00 95.75 86 THR A CA 1
ATOM 646 C C . THR A 1 86 ? -10.342 4.584 16.477 1.00 95.75 86 THR A C 1
ATOM 648 O O . THR A 1 86 ? -11.460 4.069 16.468 1.00 95.75 86 THR A O 1
ATOM 651 N N . ASP A 1 87 ? -9.864 5.348 15.494 1.00 95.81 87 ASP A N 1
ATOM 652 C CA . ASP A 1 87 ? -10.628 5.672 14.286 1.00 95.81 87 ASP A CA 1
ATOM 653 C C . ASP A 1 87 ? -10.858 4.406 13.467 1.00 95.81 87 ASP A C 1
ATOM 655 O O . ASP A 1 87 ? -12.001 4.053 13.194 1.00 95.81 87 ASP A O 1
ATOM 659 N N . LEU A 1 88 ? -9.796 3.635 13.205 1.00 96.31 88 LEU A N 1
ATOM 660 C CA . LEU A 1 88 ? -9.896 2.373 12.467 1.00 96.31 88 LEU A CA 1
ATOM 661 C C . LEU A 1 88 ? -10.819 1.362 13.157 1.00 96.31 88 LEU A C 1
ATOM 663 O O . LEU A 1 88 ? -11.591 0.676 12.498 1.00 96.31 88 LEU A O 1
ATOM 667 N N . LYS A 1 89 ? -10.795 1.287 14.492 1.00 96.88 89 LYS A N 1
ATOM 668 C CA . LYS A 1 89 ? -11.690 0.398 15.246 1.00 96.88 89 LYS A CA 1
ATOM 669 C C . LYS A 1 89 ? -13.169 0.787 15.118 1.00 96.88 89 LYS A C 1
ATOM 671 O O . LYS A 1 89 ? -14.032 -0.076 15.269 1.00 96.88 89 LYS A O 1
ATOM 676 N N . LYS A 1 90 ? -13.466 2.074 14.931 1.00 97.19 90 LYS A N 1
ATOM 677 C CA . LYS A 1 90 ? -14.831 2.619 14.864 1.00 97.19 90 LYS A CA 1
ATOM 678 C C . LYS A 1 90 ? -15.305 2.887 13.436 1.00 97.19 90 LYS A C 1
ATOM 680 O O . LYS A 1 90 ? -16.439 3.330 13.280 1.00 97.19 90 LYS A O 1
ATOM 685 N N . ALA A 1 91 ? -14.454 2.645 12.442 1.00 97.19 91 ALA A N 1
ATOM 686 C CA . ALA A 1 91 ? -14.741 2.937 11.050 1.00 97.19 91 ALA A CA 1
ATOM 687 C C . ALA A 1 91 ? -16.036 2.250 10.607 1.00 97.19 91 ALA A C 1
ATOM 689 O O . ALA A 1 91 ? -16.237 1.053 10.825 1.00 97.19 91 ALA A O 1
ATOM 690 N N . THR A 1 92 ? -16.913 3.029 9.990 1.00 97.62 92 THR A N 1
ATOM 691 C CA . THR A 1 92 ? -18.149 2.551 9.381 1.00 97.62 92 THR A CA 1
ATOM 692 C C . THR A 1 92 ? -17.949 2.304 7.888 1.00 97.62 92 THR A C 1
ATOM 694 O O . THR A 1 92 ? -17.007 2.810 7.277 1.00 97.62 92 THR A O 1
ATOM 697 N N . ASP A 1 93 ? -18.884 1.594 7.256 1.00 97.31 93 ASP A N 1
ATOM 698 C CA . ASP A 1 93 ? -18.878 1.407 5.798 1.00 97.31 93 ASP A CA 1
ATOM 699 C C . ASP A 1 93 ? -18.919 2.740 5.031 1.00 97.31 93 ASP A C 1
ATOM 701 O O . ASP A 1 93 ? -18.412 2.837 3.913 1.00 97.31 93 ASP A O 1
ATOM 705 N N . ALA A 1 94 ? -19.536 3.776 5.611 1.00 97.50 94 ALA A N 1
ATOM 706 C CA . ALA A 1 94 ? -19.572 5.107 5.017 1.00 97.50 94 ALA A CA 1
ATOM 707 C C . ALA A 1 94 ? -18.190 5.774 5.053 1.00 97.50 94 ALA A C 1
ATOM 709 O O . ALA A 1 94 ? -17.778 6.355 4.049 1.00 97.50 94 ALA A O 1
ATOM 710 N N . ASP A 1 95 ? -17.463 5.631 6.165 1.00 97.00 95 ASP A N 1
ATOM 711 C CA . ASP A 1 95 ? -16.097 6.146 6.303 1.00 97.00 95 ASP A CA 1
ATOM 712 C C . ASP A 1 95 ? -15.160 5.450 5.310 1.00 97.00 95 ASP A C 1
ATOM 714 O O . ASP A 1 95 ? -14.430 6.110 4.574 1.00 97.00 95 ASP A O 1
ATOM 718 N N . LEU A 1 96 ? -15.244 4.117 5.217 1.00 97.50 96 LEU A N 1
ATOM 719 C CA . LEU A 1 96 ? -14.429 3.323 4.294 1.00 97.50 96 LEU A CA 1
ATOM 720 C C . LEU A 1 96 ? -14.689 3.697 2.830 1.00 97.50 96 LEU A C 1
ATOM 722 O O . LEU A 1 96 ? -13.739 3.894 2.075 1.00 97.50 96 LEU A O 1
ATOM 726 N N . LYS A 1 97 ? -15.952 3.909 2.440 1.00 97.44 97 LYS A N 1
ATOM 727 C CA . LYS A 1 97 ? -16.295 4.423 1.102 1.00 97.44 97 LYS A CA 1
ATOM 728 C C . LYS A 1 97 ? -15.774 5.837 0.846 1.00 97.44 97 LYS A C 1
ATOM 730 O O . LYS A 1 97 ? -15.444 6.162 -0.295 1.00 97.44 97 LYS A O 1
ATOM 735 N N . GLY A 1 98 ? -15.727 6.682 1.876 1.00 95.94 98 GLY A N 1
ATOM 736 C CA . GLY A 1 98 ? -15.095 7.998 1.803 1.00 95.94 98 GLY A CA 1
ATOM 737 C C . GLY A 1 98 ? -13.616 7.871 1.445 1.00 95.94 98 GLY A C 1
ATOM 738 O O . GLY A 1 98 ? -13.181 8.410 0.431 1.00 95.94 98 GLY A O 1
ATOM 739 N N . VAL A 1 99 ? -12.889 7.041 2.197 1.00 94.94 99 VAL A N 1
ATOM 740 C CA . VAL A 1 99 ? -11.465 6.764 1.959 1.00 94.94 99 VAL A CA 1
ATOM 741 C C . VAL A 1 99 ? -11.222 6.176 0.564 1.00 94.94 99 VAL A C 1
ATOM 743 O O . VAL A 1 99 ? -10.316 6.624 -0.136 1.00 94.94 99 VAL A O 1
ATOM 746 N N . GLU A 1 100 ? -12.041 5.218 0.114 1.00 95.62 100 GLU A N 1
ATOM 747 C CA . GLU A 1 100 ? -11.951 4.664 -1.249 1.00 95.62 100 GLU A CA 1
ATOM 748 C C . GLU A 1 100 ? -12.017 5.759 -2.317 1.00 95.62 100 GLU A C 1
ATOM 750 O O . GLU A 1 100 ? -11.234 5.762 -3.271 1.00 95.62 100 GLU A O 1
ATOM 755 N N . LYS A 1 101 ? -12.970 6.684 -2.164 1.00 96.25 101 LYS A N 1
ATOM 756 C CA . LYS A 1 101 ? -13.191 7.779 -3.104 1.00 96.25 101 LYS A CA 1
ATOM 757 C C . LYS A 1 101 ? -12.021 8.758 -3.095 1.00 96.25 101 LYS A C 1
ATOM 759 O O . LYS A 1 101 ? -11.579 9.157 -4.172 1.00 96.25 101 LYS A O 1
ATOM 764 N N . ASP A 1 102 ? -11.528 9.127 -1.920 1.00 94.19 102 ASP A N 1
ATOM 765 C CA . ASP A 1 102 ? -10.441 10.095 -1.778 1.00 94.19 102 ASP A CA 1
ATOM 766 C C . ASP A 1 102 ? -9.139 9.544 -2.365 1.00 94.19 102 ASP A C 1
ATOM 768 O O . ASP A 1 102 ? -8.512 10.196 -3.202 1.00 94.19 102 ASP A O 1
ATOM 772 N N . VAL A 1 103 ? -8.807 8.288 -2.054 1.00 92.94 103 VAL A N 1
ATOM 773 C CA . VAL A 1 103 ? -7.644 7.596 -2.625 1.00 92.94 103 VAL A CA 1
ATOM 774 C C . VAL A 1 103 ? -7.777 7.447 -4.141 1.00 92.94 103 VAL A C 1
ATOM 776 O O . VAL A 1 103 ? -6.823 7.712 -4.871 1.00 92.94 103 VAL A O 1
ATOM 779 N N . LEU A 1 104 ? -8.951 7.063 -4.657 1.00 95.19 104 LEU A N 1
ATOM 780 C CA . LEU A 1 104 ? -9.162 6.948 -6.102 1.00 95.19 104 LEU A CA 1
ATOM 781 C C . LEU A 1 104 ? -9.005 8.297 -6.817 1.00 95.19 104 LEU A C 1
ATOM 783 O O . LEU A 1 104 ? -8.433 8.349 -7.908 1.00 95.19 104 LEU A O 1
ATOM 787 N N . ASN A 1 105 ? -9.521 9.377 -6.231 1.00 94.69 105 ASN A N 1
ATOM 788 C CA . ASN A 1 105 ? -9.380 10.719 -6.789 1.00 94.69 105 ASN A CA 1
ATOM 789 C C . ASN A 1 105 ? -7.916 11.156 -6.808 1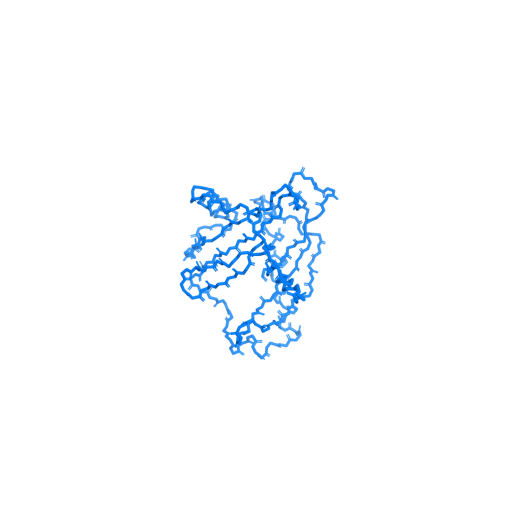.00 94.69 105 ASN A C 1
ATOM 791 O O . ASN A 1 105 ? -7.460 11.684 -7.822 1.00 94.69 105 ASN A O 1
ATOM 795 N N . GLU A 1 106 ? -7.174 10.877 -5.738 1.00 91.25 106 GLU A N 1
ATOM 796 C CA . GLU A 1 106 ? -5.750 11.186 -5.663 1.00 91.25 106 GLU A CA 1
ATOM 797 C C . GLU A 1 106 ? -4.941 10.394 -6.698 1.00 91.25 106 GLU A C 1
ATOM 799 O O . GLU A 1 106 ? -4.192 10.976 -7.480 1.00 91.25 106 GLU A O 1
ATOM 804 N N . LEU A 1 107 ? -5.156 9.079 -6.805 1.00 92.44 107 LEU A N 1
ATOM 805 C CA . LEU A 1 107 ? -4.480 8.253 -7.812 1.00 92.44 107 LEU A CA 1
ATOM 806 C C . LEU A 1 107 ? -4.775 8.729 -9.243 1.00 92.44 107 LEU A C 1
ATOM 808 O O . LEU A 1 107 ? -3.881 8.732 -10.087 1.00 92.44 107 LEU A O 1
ATOM 812 N N . ARG A 1 108 ? -6.011 9.167 -9.518 1.00 93.50 108 ARG A N 1
ATOM 813 C CA . ARG A 1 108 ? -6.386 9.746 -10.818 1.00 93.50 108 ARG A CA 1
ATOM 814 C C . ARG A 1 108 ? -5.701 11.081 -11.077 1.00 93.50 108 ARG A C 1
ATOM 816 O O . ARG A 1 108 ? -5.239 11.298 -12.191 1.00 93.50 108 ARG A O 1
ATOM 823 N N . ARG A 1 109 ? -5.608 11.950 -10.068 1.00 92.19 109 ARG A N 1
ATOM 824 C CA . ARG A 1 109 ? -4.914 13.244 -10.163 1.00 92.19 109 ARG A CA 1
ATOM 825 C C . ARG A 1 109 ? -3.437 13.065 -10.509 1.00 92.19 109 ARG A C 1
ATOM 827 O O . ARG A 1 109 ? -2.892 13.834 -11.290 1.00 92.19 109 ARG A O 1
ATOM 834 N N . LEU A 1 110 ? -2.802 12.038 -9.949 1.00 90.19 110 LEU A N 1
ATOM 835 C CA . LEU A 1 110 ? -1.382 11.756 -10.155 1.00 90.19 110 LEU A CA 1
ATOM 836 C C . LEU A 1 110 ? -1.074 11.084 -11.497 1.00 90.19 110 LEU A C 1
ATOM 838 O O . LEU A 1 110 ? 0.096 11.000 -11.868 1.00 90.19 110 LEU A O 1
ATOM 842 N N . GLN A 1 111 ? -2.082 10.601 -12.230 1.00 90.69 111 GLN A N 1
ATOM 843 C CA . GLN A 1 111 ? -1.876 9.869 -13.481 1.00 90.69 111 GLN A CA 1
ATOM 844 C C . GLN A 1 111 ? -1.112 10.702 -14.523 1.00 90.69 111 GLN A C 1
ATOM 846 O O . GLN A 1 111 ? -0.202 10.181 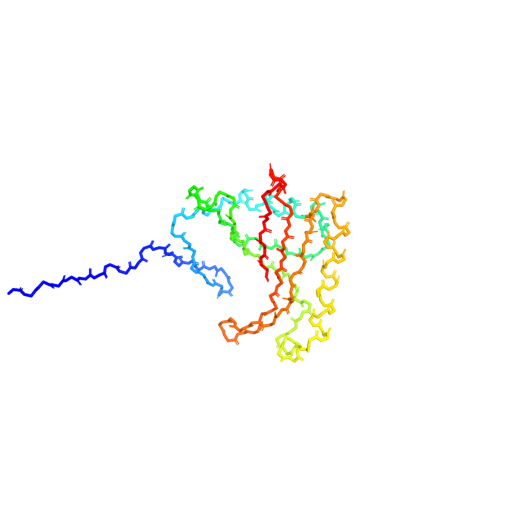-15.168 1.00 90.69 111 GLN A O 1
ATOM 851 N N . ASP A 1 112 ? -1.428 11.992 -14.642 1.00 85.56 112 ASP A N 1
ATOM 852 C CA . ASP A 1 112 ? -0.787 12.891 -15.612 1.00 85.56 112 ASP A CA 1
ATOM 853 C C . ASP A 1 112 ? 0.681 13.194 -15.259 1.00 85.56 112 ASP A C 1
ATOM 855 O O . ASP A 1 112 ? 1.479 13.525 -16.135 1.00 85.56 112 ASP A O 1
ATOM 859 N N . SER A 1 113 ? 1.067 12.996 -13.994 1.00 85.62 113 SER A N 1
ATOM 860 C CA . SER A 1 113 ? 2.441 13.142 -13.491 1.00 85.62 113 SER A CA 1
ATOM 861 C C . SER A 1 113 ? 3.230 11.824 -13.496 1.00 85.62 113 SER A C 1
ATOM 863 O O . SER A 1 113 ? 4.235 11.696 -12.800 1.00 85.62 113 SER A O 1
ATOM 865 N N . GLY A 1 114 ? 2.775 10.813 -14.244 1.00 84.69 114 GLY A N 1
ATOM 866 C CA . GLY A 1 114 ? 3.412 9.491 -14.289 1.00 84.69 114 GLY A CA 1
ATOM 867 C C . GLY A 1 114 ? 2.978 8.539 -13.168 1.00 84.69 114 GLY A C 1
ATOM 868 O O . GLY A 1 114 ? 3.611 7.504 -12.954 1.00 84.69 114 GLY A O 1
ATOM 869 N N . GLY A 1 115 ? 1.899 8.870 -12.455 1.00 86.69 115 GLY A N 1
ATOM 870 C CA . GLY A 1 115 ? 1.233 7.982 -11.509 1.00 86.69 115 GLY A CA 1
ATOM 871 C C . GLY A 1 115 ? 0.554 6.782 -12.178 1.00 86.69 115 GLY A C 1
ATOM 872 O O . GLY A 1 115 ? 0.593 6.575 -13.391 1.00 86.69 115 GLY A O 1
ATOM 873 N N . VAL A 1 116 ? -0.083 5.939 -11.367 1.00 90.75 116 VAL A N 1
ATOM 874 C CA . VAL A 1 116 ? -0.692 4.691 -11.847 1.00 90.75 116 VAL A CA 1
ATOM 875 C C . VAL A 1 116 ? -2.039 4.929 -12.530 1.00 90.75 116 VAL A C 1
ATOM 877 O O . VAL A 1 116 ? -2.881 5.669 -12.035 1.00 90.75 116 VAL A O 1
ATOM 880 N N . THR A 1 117 ? -2.310 4.209 -13.621 1.00 94.19 117 THR A N 1
ATOM 881 C CA . THR A 1 117 ? -3.665 4.135 -14.188 1.00 94.19 117 THR A CA 1
ATOM 882 C C . THR A 1 117 ? -4.477 3.067 -13.462 1.00 94.19 117 THR A C 1
ATOM 884 O O . THR A 1 117 ? -4.293 1.866 -13.698 1.00 94.19 117 THR A O 1
ATOM 887 N N . VAL A 1 118 ? -5.384 3.494 -12.585 1.00 95.19 118 VAL A N 1
ATOM 888 C CA . VAL A 1 118 ? -6.295 2.599 -11.857 1.00 95.19 118 VAL A CA 1
ATOM 889 C C . VAL A 1 118 ? -7.394 2.091 -12.793 1.00 95.19 118 VAL A C 1
ATOM 891 O O . VAL A 1 118 ? -8.109 2.874 -13.413 1.00 95.19 118 VAL A O 1
ATOM 894 N N . ILE A 1 119 ? -7.547 0.769 -12.870 1.00 96.12 119 ILE A N 1
ATOM 895 C CA . ILE A 1 119 ? -8.637 0.095 -13.588 1.00 96.12 119 ILE A CA 1
ATOM 896 C C . ILE A 1 119 ? -9.855 -0.017 -12.673 1.00 96.12 119 ILE A C 1
ATOM 898 O O . ILE A 1 119 ? -10.976 0.283 -13.079 1.00 96.12 119 ILE A O 1
ATOM 902 N N . LYS A 1 120 ? -9.637 -0.459 -11.429 1.00 95.94 120 LYS A N 1
ATOM 903 C CA . LYS A 1 120 ? -10.706 -0.692 -10.458 1.00 95.94 120 LYS A CA 1
ATOM 904 C C . LYS A 1 120 ? -10.192 -0.526 -9.033 1.00 95.94 120 LYS A C 1
ATOM 906 O O . LYS A 1 120 ? -9.212 -1.166 -8.670 1.00 95.94 120 LYS A O 1
ATOM 911 N N . MET A 1 121 ? -10.891 0.275 -8.235 1.00 96.81 121 MET A N 1
ATOM 912 C CA . MET A 1 121 ? -10.744 0.288 -6.778 1.00 96.81 121 MET A CA 1
ATOM 913 C C . MET A 1 121 ? -11.585 -0.855 -6.193 1.00 96.81 121 MET A C 1
ATOM 915 O O . MET A 1 121 ? -12.726 -1.055 -6.624 1.00 96.81 121 MET A O 1
ATOM 919 N N . GLN A 1 122 ? -11.028 -1.642 -5.274 1.00 96.44 122 GLN A N 1
ATOM 920 C CA . GLN A 1 122 ? -11.810 -2.581 -4.468 1.00 96.44 122 GLN A CA 1
ATOM 921 C C . GLN A 1 122 ? -12.246 -1.922 -3.157 1.00 96.44 122 GLN A C 1
ATOM 923 O O . GLN A 1 122 ? -11.753 -0.854 -2.800 1.00 96.44 122 GLN A O 1
ATOM 928 N N . SER A 1 123 ? -13.186 -2.558 -2.457 1.00 96.06 123 SER A N 1
ATOM 929 C CA . SER A 1 123 ? -13.682 -2.030 -1.191 1.00 96.06 123 SER A CA 1
ATOM 930 C C . SER A 1 123 ? -12.571 -1.965 -0.144 1.00 96.06 123 SER A C 1
ATOM 932 O O . SER A 1 123 ? -11.873 -2.958 0.088 1.00 96.06 123 SER A O 1
ATOM 934 N N . ALA A 1 124 ? -12.427 -0.801 0.481 1.00 97.06 124 ALA A N 1
ATOM 935 C CA . ALA A 1 124 ? -11.566 -0.611 1.630 1.00 97.06 124 ALA A CA 1
ATOM 936 C C . ALA A 1 124 ? -12.125 -1.401 2.809 1.00 97.06 124 ALA A C 1
ATOM 938 O O . ALA A 1 124 ? -13.336 -1.588 2.956 1.00 97.06 124 ALA A O 1
ATOM 939 N N . ARG A 1 125 ? -11.226 -1.881 3.660 1.00 97.25 125 ARG A N 1
ATOM 940 C CA . ARG A 1 125 ? -11.595 -2.681 4.826 1.00 97.25 125 ARG A CA 1
ATOM 941 C C . ARG A 1 125 ? -10.635 -2.435 5.969 1.00 97.25 125 ARG A C 1
ATOM 943 O O . ARG A 1 125 ? -9.500 -2.022 5.754 1.00 97.25 125 ARG A O 1
ATOM 950 N N . VAL A 1 126 ? -11.091 -2.725 7.180 1.00 97.50 126 VAL A N 1
ATOM 951 C CA . VAL A 1 126 ? -10.221 -2.770 8.353 1.00 97.50 126 VAL A CA 1
ATOM 952 C C . VAL A 1 126 ? -9.931 -4.225 8.682 1.00 97.50 126 VAL A C 1
ATOM 954 O O . VAL A 1 126 ? -10.845 -5.002 8.956 1.00 97.50 126 VAL A O 1
ATOM 957 N N . GLU A 1 127 ? -8.655 -4.587 8.681 1.00 96.38 127 GLU A N 1
ATOM 958 C CA . GLU A 1 127 ? -8.179 -5.894 9.122 1.00 96.38 127 GLU A CA 1
ATOM 959 C C . GLU A 1 127 ? -7.469 -5.803 10.471 1.00 96.38 127 GLU A C 1
ATOM 961 O O . GLU A 1 127 ? -7.056 -4.731 10.920 1.00 96.38 127 GLU A O 1
ATOM 966 N N . ARG A 1 128 ? -7.323 -6.951 11.138 1.00 94.31 128 ARG A N 1
ATOM 967 C CA . ARG A 1 128 ? -6.571 -7.056 12.386 1.00 94.31 128 ARG A CA 1
ATOM 968 C C . ARG A 1 128 ? -5.259 -7.793 12.140 1.00 94.31 128 ARG A C 1
ATOM 970 O O . ARG A 1 128 ? -5.262 -9.003 11.948 1.00 94.31 128 ARG A O 1
ATOM 977 N N . LEU A 1 129 ? -4.146 -7.071 12.227 1.00 89.12 129 LEU A N 1
ATOM 978 C CA . LEU A 1 129 ? -2.789 -7.591 12.049 1.00 89.12 129 LEU A CA 1
ATOM 979 C C . LEU A 1 129 ? -2.027 -7.442 13.365 1.00 89.12 129 LEU A C 1
ATOM 981 O O . LEU A 1 129 ? -1.929 -6.339 13.899 1.00 89.12 129 LEU A O 1
ATOM 985 N N . ASN A 1 130 ? -1.524 -8.542 13.933 1.00 86.81 130 ASN A N 1
ATOM 986 C CA . ASN A 1 130 ? -0.771 -8.539 15.198 1.00 86.81 130 ASN A CA 1
ATOM 987 C C . ASN A 1 130 ? -1.438 -7.709 16.315 1.00 86.81 130 ASN A C 1
ATOM 989 O O . ASN A 1 130 ? -0.812 -6.887 16.981 1.00 86.81 130 ASN A O 1
ATOM 993 N N . ASN A 1 131 ? -2.745 -7.908 16.514 1.00 89.88 131 ASN A N 1
ATOM 994 C CA . ASN A 1 131 ? -3.568 -7.168 17.480 1.00 89.88 131 ASN A CA 1
ATOM 995 C C . ASN A 1 131 ? -3.714 -5.652 17.241 1.00 89.88 131 ASN A C 1
ATOM 997 O O . ASN A 1 131 ? -4.226 -4.953 18.117 1.00 89.88 131 ASN A O 1
ATOM 1001 N N . LYS A 1 132 ? -3.340 -5.148 16.065 1.00 92.12 132 LYS A N 1
ATOM 1002 C CA . LYS A 1 132 ? -3.588 -3.774 15.614 1.00 92.12 132 LYS A CA 1
ATOM 1003 C C . LYS A 1 132 ? -4.615 -3.759 14.489 1.00 92.12 132 LYS A C 1
ATOM 1005 O O . LYS A 1 132 ? -4.742 -4.736 13.760 1.00 92.12 132 LYS A O 1
ATOM 1010 N N . TYR A 1 133 ? -5.350 -2.661 14.372 1.00 95.25 133 TYR A N 1
ATOM 1011 C CA . TYR A 1 133 ? -6.243 -2.411 13.245 1.00 95.25 133 TYR A CA 1
ATOM 1012 C C . TYR A 1 133 ? -5.434 -1.790 12.107 1.00 95.25 133 TYR A C 1
ATOM 1014 O O . TYR A 1 133 ? -4.677 -0.845 12.341 1.00 95.25 133 TYR A O 1
ATOM 1022 N N . ALA A 1 134 ? -5.591 -2.321 10.901 1.00 94.12 134 ALA A N 1
ATOM 1023 C CA . ALA A 1 134 ? -4.964 -1.835 9.682 1.00 94.12 134 ALA A CA 1
ATOM 1024 C C . ALA A 1 134 ? -6.055 -1.514 8.662 1.00 94.12 134 ALA A C 1
ATOM 1026 O O . ALA A 1 134 ? -6.937 -2.337 8.422 1.00 94.12 134 ALA A O 1
ATOM 1027 N N . LEU A 1 135 ? -6.002 -0.318 8.083 1.00 95.75 135 LEU A N 1
ATOM 1028 C CA . LEU A 1 135 ? -6.759 -0.013 6.877 1.00 95.75 135 LEU A CA 1
ATOM 1029 C C . LEU A 1 135 ? -6.081 -0.735 5.715 1.00 95.75 135 LEU A C 1
ATOM 1031 O O . LEU A 1 135 ? -4.885 -0.549 5.521 1.00 95.75 135 LEU A O 1
ATOM 1035 N N . VAL A 1 136 ? -6.848 -1.515 4.962 1.00 96.19 136 VAL A N 1
ATOM 1036 C CA . VAL A 1 136 ? -6.369 -2.188 3.758 1.00 96.19 136 VAL A CA 1
ATOM 1037 C C . VAL A 1 136 ? -7.036 -1.572 2.542 1.00 96.19 136 VAL A C 1
ATOM 1039 O O . VAL A 1 136 ? -8.270 -1.523 2.449 1.00 96.19 136 VAL A O 1
ATOM 1042 N N . LEU A 1 137 ? -6.208 -1.116 1.606 1.00 95.75 137 LEU A N 1
ATOM 1043 C CA . LEU A 1 137 ? -6.640 -0.561 0.330 1.00 95.75 137 LEU A CA 1
ATOM 1044 C C . LEU A 1 137 ? -6.168 -1.471 -0.793 1.00 95.75 137 LEU A C 1
ATOM 1046 O O . LEU A 1 137 ? -4.973 -1.689 -0.974 1.00 95.75 137 LEU A O 1
ATOM 1050 N N . SER A 1 138 ? -7.108 -1.954 -1.597 1.00 96.94 138 SER A N 1
ATOM 1051 C CA . SER A 1 138 ? -6.794 -2.825 -2.725 1.00 96.94 138 SER A CA 1
ATOM 1052 C C . SER A 1 138 ? -7.289 -2.187 -4.019 1.00 96.94 138 SER A C 1
ATOM 1054 O O . SER A 1 138 ? -8.392 -1.636 -4.084 1.00 96.94 138 SER A O 1
ATOM 1056 N N . TYR A 1 139 ? -6.473 -2.250 -5.068 1.00 96.69 139 TYR A N 1
ATOM 1057 C CA . TYR A 1 139 ? -6.883 -1.816 -6.401 1.00 96.69 139 TYR A CA 1
ATOM 1058 C C . TYR A 1 139 ? -6.180 -2.606 -7.502 1.00 96.69 139 TYR A C 1
ATOM 1060 O O . TYR A 1 139 ? -5.089 -3.149 -7.335 1.00 96.69 139 TYR A O 1
ATOM 1068 N N . THR A 1 140 ? -6.806 -2.633 -8.673 1.00 96.31 140 THR A N 1
ATOM 1069 C CA . THR A 1 140 ? -6.206 -3.141 -9.904 1.00 96.31 140 THR A CA 1
ATOM 1070 C C . THR A 1 140 ? -5.757 -1.964 -10.764 1.00 96.31 140 THR A C 1
ATOM 1072 O O . THR A 1 140 ? -6.530 -1.031 -10.997 1.00 96.31 140 THR A O 1
ATOM 1075 N N . ARG A 1 141 ? -4.526 -2.006 -11.274 1.00 94.38 141 ARG A N 1
ATOM 1076 C CA . ARG A 1 141 ? -3.941 -0.976 -12.150 1.00 94.38 141 ARG A CA 1
ATOM 1077 C C . ARG A 1 141 ? -3.375 -1.576 -13.433 1.00 94.38 141 ARG A C 1
ATOM 1079 O O . ARG A 1 141 ? -3.075 -2.767 -13.476 1.00 94.38 141 ARG A O 1
ATOM 1086 N N . LYS A 1 142 ? -3.175 -0.752 -14.464 1.00 93.69 142 LYS A N 1
ATOM 1087 C CA . LYS A 1 142 ? -2.440 -1.176 -15.667 1.00 93.69 142 LYS A CA 1
ATOM 1088 C C . LYS A 1 142 ? -0.988 -1.525 -15.321 1.00 93.69 142 LYS A C 1
ATOM 1090 O O . LYS A 1 142 ? -0.363 -0.865 -14.482 1.00 93.69 142 LYS A O 1
ATOM 1095 N N . GLY A 1 143 ? -0.454 -2.557 -15.973 1.00 87.12 143 GLY A N 1
ATOM 1096 C CA . GLY A 1 143 ? 0.968 -2.873 -15.905 1.00 87.12 143 GLY A CA 1
ATOM 1097 C C . GLY A 1 143 ? 1.804 -1.773 -16.558 1.00 87.12 143 GLY A C 1
ATOM 1098 O O . GLY A 1 143 ? 1.428 -1.248 -17.601 1.00 87.12 143 GLY A O 1
ATOM 1099 N N . VAL A 1 144 ? 2.943 -1.430 -15.947 1.00 79.06 144 VAL A N 1
ATOM 1100 C CA . VAL A 1 144 ? 3.826 -0.353 -16.444 1.00 79.06 144 VAL A CA 1
ATOM 1101 C C . VAL A 1 144 ? 4.440 -0.731 -17.795 1.00 79.06 144 VAL A C 1
ATOM 1103 O O . VAL A 1 144 ? 4.409 0.056 -18.730 1.00 79.06 144 VAL A O 1
ATOM 1106 N N . ASN A 1 145 ? 4.940 -1.965 -17.906 1.00 80.06 145 ASN A N 1
ATOM 1107 C CA . ASN A 1 145 ? 5.625 -2.456 -19.109 1.00 80.06 145 ASN A CA 1
ATOM 1108 C C . ASN A 1 145 ? 4.730 -3.327 -20.005 1.00 80.06 145 ASN A C 1
ATOM 1110 O O . ASN A 1 145 ? 5.101 -3.636 -21.131 1.00 80.06 145 ASN A O 1
ATOM 1114 N N . ASN A 1 146 ? 3.574 -3.762 -19.498 1.00 82.19 146 ASN A N 1
ATOM 1115 C CA . ASN A 1 146 ? 2.604 -4.553 -20.249 1.00 82.19 146 ASN A CA 1
ATOM 1116 C C . ASN A 1 146 ? 1.183 -4.173 -19.799 1.00 82.19 146 ASN A C 1
ATOM 1118 O O . ASN A 1 146 ? 0.670 -4.760 -18.844 1.00 82.19 146 ASN A O 1
ATOM 1122 N N . PRO A 1 147 ? 0.565 -3.164 -20.436 1.00 84.06 147 PRO A N 1
ATOM 1123 C CA . PRO A 1 147 ? -0.746 -2.654 -20.039 1.00 84.06 147 PRO A CA 1
ATOM 1124 C C . PRO A 1 147 ? -1.875 -3.690 -20.099 1.00 84.06 147 PRO A C 1
ATOM 1126 O O . PRO A 1 147 ? -2.852 -3.538 -19.368 1.00 84.06 147 PRO A O 1
ATOM 1129 N N . GLU A 1 148 ? -1.722 -4.735 -20.920 1.00 87.19 148 GLU A N 1
ATOM 1130 C CA . GLU A 1 148 ? -2.688 -5.834 -21.073 1.00 87.19 148 GLU A CA 1
ATOM 1131 C C . GLU A 1 148 ? -2.676 -6.806 -19.885 1.00 87.19 148 GLU A C 1
ATOM 1133 O O . GLU A 1 148 ? -3.643 -7.533 -19.666 1.00 87.19 148 GLU A O 1
ATOM 1138 N N . ILE A 1 149 ? -1.592 -6.818 -19.098 1.00 88.50 149 ILE A N 1
ATOM 1139 C CA . ILE A 1 149 ? -1.480 -7.626 -17.880 1.00 88.50 149 ILE A CA 1
ATOM 1140 C C . ILE A 1 149 ? -1.676 -6.698 -16.675 1.00 88.50 149 ILE A C 1
ATOM 1142 O O . ILE A 1 149 ? -0.739 -5.999 -16.270 1.00 88.50 149 ILE A O 1
ATOM 1146 N N . PRO A 1 150 ? -2.887 -6.648 -16.094 1.00 91.62 150 PRO A N 1
ATOM 1147 C CA . PRO A 1 150 ? -3.161 -5.791 -14.956 1.00 91.62 150 PRO A CA 1
ATOM 1148 C C . PRO A 1 150 ? -2.462 -6.299 -13.695 1.00 91.62 150 PRO A C 1
ATOM 1150 O O . PRO A 1 150 ? -2.244 -7.494 -13.504 1.00 91.62 150 PRO A O 1
ATOM 1153 N N . TRP A 1 151 ? -2.146 -5.365 -12.808 1.00 91.62 151 TRP A N 1
ATOM 1154 C CA . TRP A 1 151 ? -1.519 -5.643 -11.525 1.00 91.62 151 TRP A CA 1
ATOM 1155 C C . TRP A 1 151 ? -2.523 -5.441 -10.413 1.00 91.62 151 TRP A C 1
ATOM 1157 O O . TRP A 1 151 ? -3.157 -4.386 -10.335 1.00 91.62 151 TRP A O 1
ATOM 1167 N N . GLN A 1 152 ? -2.618 -6.434 -9.536 1.00 93.75 152 GLN A N 1
ATOM 1168 C CA . GLN A 1 152 ? -3.301 -6.287 -8.264 1.00 93.75 152 GLN A CA 1
ATOM 1169 C C . GLN A 1 152 ? -2.337 -5.669 -7.251 1.00 93.75 152 GLN A C 1
ATOM 1171 O O . GLN A 1 152 ? -1.199 -6.117 -7.114 1.00 93.75 152 GLN A O 1
ATOM 1176 N N . VAL A 1 153 ? -2.797 -4.632 -6.561 1.00 93.81 153 VAL A N 1
ATOM 1177 C CA . VAL A 1 153 ? -2.072 -3.962 -5.485 1.00 93.81 153 VAL A CA 1
ATOM 1178 C C . VAL A 1 153 ? -2.902 -4.058 -4.215 1.00 93.81 153 VAL A C 1
ATOM 1180 O O . VAL A 1 153 ? -4.126 -3.930 -4.260 1.00 93.81 153 VAL A O 1
ATOM 1183 N N . GLU A 1 154 ? -2.219 -4.281 -3.100 1.00 94.12 154 GLU A N 1
ATOM 1184 C CA . GLU A 1 154 ? -2.763 -4.188 -1.752 1.00 94.12 154 GLU A CA 1
ATOM 1185 C C . GLU A 1 154 ? -1.784 -3.366 -0.905 1.00 94.12 154 GLU A C 1
ATOM 1187 O O . GLU A 1 154 ? -0.568 -3.566 -1.004 1.00 94.12 154 GLU A O 1
ATOM 1192 N N . LEU A 1 155 ? -2.320 -2.392 -0.171 1.00 88.25 155 LEU A N 1
ATOM 1193 C CA . LEU A 1 155 ? -1.609 -1.447 0.689 1.00 88.25 155 LEU A CA 1
ATOM 1194 C C . LEU A 1 155 ? -2.133 -1.549 2.117 1.00 88.25 155 LEU A C 1
ATOM 1196 O O . LEU A 1 155 ? -3.376 -1.655 2.259 1.00 88.25 155 LEU A O 1
#